Protein AF-A0A4V6Z7P3-F1 (afdb_monomer_lite)

Secondary structure (DSSP, 8-state):
--HHHHIIIIIITTTS-HHHHHHHHHHHHHT-TTB-SS-SEES---GGGTTSBPSEE-HHHHIIIIIS---BHHHHHHHHHHHHHHHHHHHTSTTTTHHHHHHHHHS-HHHHHHHHHHHHHHHHHHHS---PPPPP------------

pLDDT: mean 91.56, std 15.37, range [46.97, 98.81]

Sequence (148 aa):
MESWRLVWREGFAPVISTSGLESLRAALQGDDPRLTQGSTTTPPPLMCVQDWPVEAACALGFCGWQGDDLETVGQVEEFFARACFEADQRLGEPAACRWFLNWFDDTPRAEMRRELLAEVERSLAERFPIERPAAAVVPHEKTETAAA

Foldseek 3Di:
DQLLLCLVPQQQLVLFDLLLLVQLLVCLVVVPPLADADAAFVVGLDPVFQAPFTSHGHSQLSSCVRRVVDGGSNSSVVSVVVSQVRSCVRVVHPRSVVSNNVCLRVPDSNVSSVVVSVSSVVSSCVVVPDPDPDDPPDDDDDDDDDDD

Radius of gyration: 22.0 Å; chains: 1; bounding box: 70×33×74 Å

Structure (mmCIF, N/CA/C/O backbone):
data_AF-A0A4V6Z7P3-F1
#
_entry.id   AF-A0A4V6Z7P3-F1
#
loop_
_atom_site.group_PDB
_atom_site.id
_atom_site.type_symbol
_atom_site.label_atom_id
_atom_site.label_alt_id
_atom_site.label_comp_id
_atom_site.label_asym_id
_atom_site.label_entity_id
_atom_site.label_seq_id
_atom_site.pdbx_PDB_ins_code
_atom_site.Cartn_x
_atom_site.Cartn_y
_atom_site.Cartn_z
_atom_site.occupancy
_atom_site.B_iso_or_equiv
_atom_site.auth_seq_id
_atom_site.auth_comp_id
_atom_site.auth_asym_id
_atom_site.auth_atom_id
_atom_site.pdbx_PDB_model_num
ATOM 1 N N . MET A 1 1 ? 0.253 14.659 16.876 1.00 68.12 1 MET A N 1
ATOM 2 C CA . MET A 1 1 ? 0.073 13.454 16.042 1.00 68.12 1 MET A CA 1
ATOM 3 C C . MET A 1 1 ? 1.284 13.379 15.134 1.00 68.12 1 MET A C 1
ATOM 5 O O . MET A 1 1 ? 1.685 14.428 14.649 1.00 68.12 1 MET A O 1
ATOM 9 N N . GLU A 1 2 ? 1.915 12.216 14.982 1.00 92.25 2 GLU A N 1
ATOM 10 C CA . GLU A 1 2 ? 3.028 12.064 14.034 1.00 92.25 2 GLU A CA 1
ATOM 11 C C . GLU A 1 2 ? 2.527 12.309 12.606 1.00 92.25 2 GLU A C 1
ATOM 13 O O . GLU A 1 2 ? 1.428 11.864 12.265 1.00 92.25 2 GLU A O 1
ATOM 18 N N . SER A 1 3 ? 3.303 13.016 11.779 1.00 96.19 3 SER A N 1
ATOM 19 C CA . SER A 1 3 ? 2.854 13.442 10.444 1.00 96.19 3 SER A CA 1
ATOM 20 C C . SER A 1 3 ? 2.450 12.266 9.554 1.00 96.19 3 SER A C 1
ATOM 22 O O . SER A 1 3 ? 1.477 12.367 8.815 1.00 96.19 3 SER A O 1
ATOM 24 N N . TRP A 1 4 ? 3.126 11.119 9.670 1.00 98.31 4 TRP A N 1
ATOM 25 C CA . TRP A 1 4 ? 2.770 9.915 8.917 1.00 98.31 4 TRP A CA 1
ATOM 26 C C . TRP A 1 4 ? 1.391 9.360 9.316 1.00 98.31 4 TRP A C 1
ATOM 28 O O . TRP A 1 4 ? 0.631 8.943 8.445 1.00 98.31 4 TRP A O 1
ATOM 38 N N . ARG A 1 5 ? 1.020 9.413 10.609 1.00 98.44 5 ARG A N 1
ATOM 39 C CA . ARG A 1 5 ? -0.307 8.979 11.090 1.00 98.44 5 ARG A CA 1
ATOM 40 C C . ARG A 1 5 ? -1.401 9.923 10.629 1.00 98.44 5 ARG A C 1
ATOM 42 O O . ARG A 1 5 ? -2.486 9.459 10.304 1.00 98.44 5 ARG A O 1
ATOM 49 N N . LEU A 1 6 ? -1.125 11.226 10.585 1.00 98.12 6 LEU A N 1
ATOM 50 C CA . LEU A 1 6 ? -2.056 12.203 10.019 1.00 98.12 6 LEU A CA 1
ATOM 51 C C . LEU A 1 6 ? -2.342 11.870 8.549 1.00 98.12 6 LEU A C 1
ATOM 53 O O . LEU A 1 6 ? -3.498 11.709 8.166 1.00 98.12 6 LEU A O 1
ATOM 57 N N . VAL A 1 7 ? -1.286 11.679 7.754 1.00 98.50 7 VAL A N 1
ATOM 58 C CA . VAL A 1 7 ? -1.404 11.338 6.328 1.00 98.50 7 VAL A CA 1
ATOM 59 C C . VAL A 1 7 ? -2.113 10.010 6.123 1.00 98.50 7 VAL A C 1
ATOM 61 O O . VAL A 1 7 ? -2.961 9.904 5.242 1.00 98.50 7 VAL A O 1
ATOM 64 N N . TRP A 1 8 ? -1.824 9.007 6.952 1.00 98.62 8 TRP A N 1
ATOM 65 C CA . TRP A 1 8 ? -2.562 7.754 6.909 1.00 98.62 8 TRP A CA 1
ATOM 66 C C . TRP A 1 8 ? -4.049 7.979 7.190 1.00 98.62 8 TRP A C 1
ATOM 68 O O . TRP A 1 8 ? -4.886 7.623 6.374 1.00 98.62 8 TRP A O 1
ATOM 78 N N . ARG A 1 9 ? -4.394 8.587 8.325 1.00 98.25 9 ARG A N 1
ATOM 79 C CA . ARG A 1 9 ? -5.780 8.665 8.809 1.00 98.25 9 ARG A CA 1
ATOM 80 C C . ARG A 1 9 ? -6.668 9.570 7.966 1.00 98.25 9 ARG A C 1
ATOM 82 O O . ARG A 1 9 ? -7.824 9.230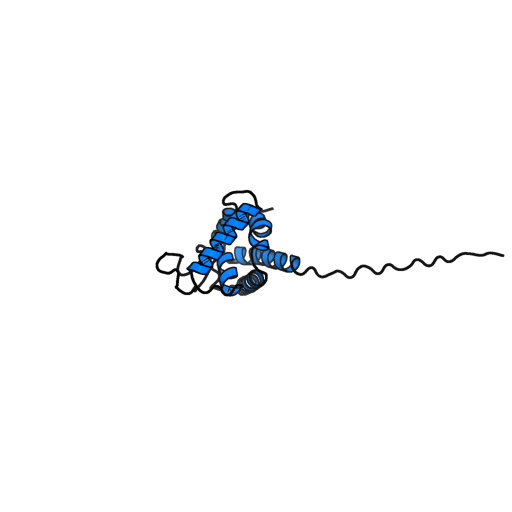 7.738 1.00 98.25 9 ARG A O 1
ATOM 89 N N . GLU A 1 10 ? -6.145 10.712 7.540 1.00 98.12 10 GLU A N 1
ATOM 90 C CA . GLU A 1 10 ? -6.923 11.756 6.865 1.00 98.12 10 GLU A CA 1
ATOM 91 C C . GLU A 1 10 ? -6.673 11.780 5.351 1.00 98.12 10 GLU A C 1
ATOM 93 O O . GLU A 1 10 ? -7.551 12.178 4.587 1.00 98.12 10 GLU A O 1
ATOM 98 N N . GLY A 1 11 ? -5.516 11.287 4.901 1.00 98.19 11 GLY A N 1
ATOM 99 C CA . GLY A 1 11 ? -5.169 11.160 3.487 1.00 98.19 11 GLY A CA 1
ATOM 100 C C . GLY A 1 11 ? -5.540 9.791 2.915 1.00 98.19 11 GLY A C 1
ATOM 101 O O . GLY A 1 11 ? -6.520 9.675 2.177 1.00 98.19 11 GLY A O 1
ATOM 102 N N . PHE A 1 12 ? -4.767 8.755 3.260 1.00 98.56 12 PHE A N 1
ATOM 103 C CA . PHE A 1 12 ? -4.808 7.446 2.593 1.00 98.56 12 PHE A CA 1
ATOM 104 C C . PHE A 1 12 ? -5.960 6.534 3.019 1.00 98.56 12 PHE A C 1
ATOM 106 O O . PHE A 1 12 ? -6.681 5.988 2.185 1.00 98.56 12 PHE A O 1
ATOM 113 N N . ALA A 1 13 ? -6.166 6.355 4.318 1.00 98.19 13 ALA A N 1
ATOM 114 C CA . ALA A 1 13 ? -7.140 5.414 4.846 1.00 98.19 13 ALA A CA 1
ATOM 115 C C . ALA A 1 13 ? -8.557 5.636 4.303 1.00 98.19 13 ALA A C 1
ATOM 117 O O . ALA A 1 13 ? -9.213 4.634 4.041 1.00 98.19 13 ALA A O 1
ATOM 118 N N . PRO A 1 14 ? -9.060 6.866 4.072 1.00 98.06 14 PRO A N 1
ATOM 119 C CA . PRO A 1 14 ? -10.387 7.038 3.496 1.00 98.06 14 PRO A CA 1
ATOM 120 C C . PRO A 1 14 ? -10.423 7.000 1.952 1.00 98.06 14 PRO A C 1
ATOM 122 O O . PRO A 1 14 ? -11.499 7.197 1.397 1.00 98.06 14 PRO A O 1
ATOM 125 N N . VAL A 1 15 ? -9.289 6.864 1.236 1.00 97.06 15 VAL A N 1
ATOM 126 C CA . VAL A 1 15 ? -9.273 6.623 -0.235 1.00 97.06 15 VAL A CA 1
ATOM 127 C C . VAL A 1 15 ? -9.128 5.143 -0.585 1.00 97.06 15 VAL A C 1
ATOM 129 O O . VAL A 1 15 ? -9.580 4.708 -1.637 1.00 97.06 15 VAL A O 1
ATOM 132 N N . ILE A 1 16 ? -8.524 4.353 0.304 1.00 98.19 16 ILE A N 1
ATOM 133 C CA . ILE A 1 16 ? -8.340 2.913 0.106 1.00 98.19 16 ILE A CA 1
ATOM 134 C C . ILE A 1 16 ? -9.684 2.187 0.287 1.00 98.19 16 ILE A C 1
ATOM 136 O O . ILE A 1 16 ? -10.476 2.528 1.168 1.00 98.19 16 ILE A O 1
ATOM 140 N N . SER A 1 17 ? -9.968 1.166 -0.518 1.00 98.06 17 SER A N 1
ATOM 141 C CA . SER A 1 17 ? -11.166 0.331 -0.367 1.00 98.06 17 SER A CA 1
ATOM 142 C C . SER A 1 17 ? -11.144 -0.490 0.933 1.00 98.06 17 SER A C 1
ATOM 144 O O . SER A 1 17 ? -10.129 -0.599 1.624 1.00 98.06 17 SER A O 1
ATOM 146 N N . THR A 1 18 ? -12.288 -1.051 1.337 1.00 98.25 18 THR A N 1
ATOM 147 C CA . THR A 1 18 ? -12.316 -1.899 2.545 1.00 98.25 18 THR A CA 1
ATOM 148 C C . THR A 1 18 ? -11.544 -3.194 2.306 1.00 98.25 18 THR A C 1
ATOM 150 O O . THR A 1 18 ? -10.755 -3.579 3.163 1.00 98.25 18 THR A O 1
ATOM 153 N N . SER A 1 19 ? -11.686 -3.797 1.123 1.00 98.31 19 SER A N 1
ATOM 154 C CA . SER A 1 19 ? -10.921 -4.973 0.694 1.00 98.31 19 SER A CA 1
ATOM 155 C C . SER A 1 19 ? -9.415 -4.699 0.640 1.00 98.31 19 SER A C 1
ATOM 157 O O . SER A 1 19 ? -8.624 -5.534 1.081 1.00 98.31 19 SER A O 1
ATOM 159 N N . GLY A 1 20 ? -9.005 -3.506 0.195 1.00 98.50 20 GLY A N 1
ATOM 160 C CA . GLY A 1 20 ? -7.619 -3.038 0.238 1.00 98.50 20 GLY A CA 1
ATOM 161 C C . GLY A 1 20 ? -7.059 -3.010 1.658 1.00 98.50 20 GLY A C 1
ATOM 162 O O . GLY A 1 20 ? -6.009 -3.597 1.924 1.00 98.50 20 GLY A O 1
ATOM 163 N N . LEU A 1 21 ? -7.791 -2.408 2.602 1.00 98.6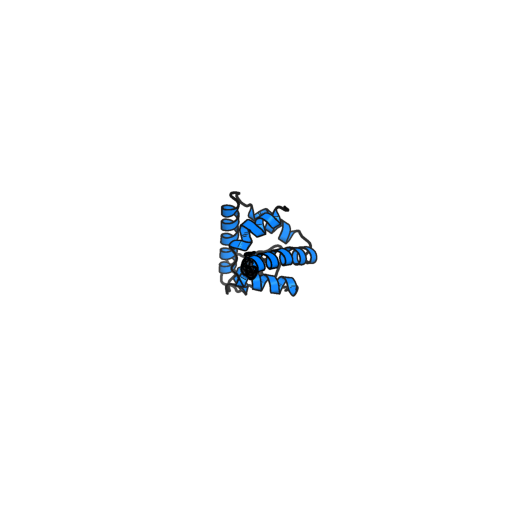9 21 LEU A N 1
ATOM 164 C CA . LEU A 1 21 ? -7.386 -2.383 4.011 1.00 98.69 21 LEU A CA 1
ATOM 165 C C . LEU A 1 21 ? -7.358 -3.781 4.647 1.00 98.69 21 LEU A C 1
ATOM 167 O O . LEU A 1 21 ? -6.461 -4.075 5.434 1.00 98.69 21 LEU A O 1
ATOM 171 N N . GLU A 1 22 ? -8.310 -4.655 4.323 1.00 98.56 22 GLU A N 1
ATOM 172 C CA . GLU A 1 22 ? -8.332 -6.033 4.828 1.00 98.56 22 GLU A CA 1
ATOM 173 C C . GLU A 1 22 ? -7.159 -6.863 4.298 1.00 98.56 22 GLU A C 1
ATOM 175 O O . GLU A 1 22 ? -6.533 -7.599 5.068 1.00 98.56 22 GLU A O 1
ATOM 180 N N . SER A 1 23 ? -6.822 -6.697 3.018 1.00 98.62 23 SER A N 1
ATOM 181 C CA . SER A 1 23 ? -5.677 -7.352 2.380 1.00 98.62 23 SER A CA 1
ATOM 182 C C . SER A 1 23 ? -4.361 -6.873 2.986 1.00 98.62 23 SER A C 1
ATOM 184 O O . SER A 1 23 ? -3.506 -7.684 3.347 1.00 98.62 23 SER A O 1
ATOM 186 N N . LEU A 1 24 ? -4.222 -5.560 3.194 1.00 98.75 24 LEU A N 1
ATOM 187 C CA . LEU A 1 24 ? -3.056 -4.988 3.861 1.00 98.75 24 LEU A CA 1
ATOM 188 C C . LEU A 1 24 ? -2.948 -5.457 5.319 1.00 98.75 24 LEU A C 1
ATOM 190 O O . LEU A 1 24 ? -1.856 -5.812 5.762 1.00 98.75 24 LEU A O 1
ATOM 194 N N . ARG A 1 25 ? -4.063 -5.533 6.062 1.00 98.75 25 ARG A N 1
ATOM 195 C CA . ARG A 1 25 ? -4.087 -6.089 7.427 1.00 98.75 25 ARG A CA 1
ATOM 196 C C . ARG A 1 25 ? -3.519 -7.506 7.448 1.00 98.75 25 ARG A C 1
ATOM 198 O O . ARG A 1 25 ? -2.640 -7.790 8.259 1.00 98.75 25 ARG A O 1
ATOM 205 N N . ALA A 1 26 ? -3.999 -8.376 6.558 1.00 98.62 26 ALA A N 1
ATOM 206 C CA . ALA A 1 26 ? -3.539 -9.760 6.478 1.00 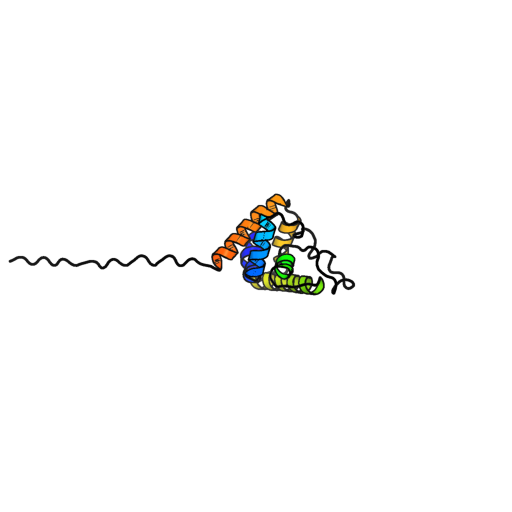98.62 26 ALA A CA 1
ATOM 207 C C . ALA A 1 26 ? -2.035 -9.841 6.159 1.00 98.62 26 ALA A C 1
ATOM 209 O O . ALA A 1 26 ? -1.302 -10.576 6.825 1.00 98.62 26 ALA A O 1
ATOM 210 N N . ALA A 1 27 ? -1.557 -9.031 5.210 1.00 98.62 27 ALA A N 1
ATOM 211 C CA . ALA A 1 27 ? -0.144 -8.974 4.841 1.00 98.62 27 ALA A CA 1
ATOM 212 C C . ALA A 1 27 ? 0.757 -8.508 5.999 1.00 98.62 27 ALA A C 1
ATOM 214 O O . ALA A 1 27 ? 1.792 -9.117 6.278 1.00 98.62 27 ALA A O 1
ATOM 215 N N . LEU A 1 28 ? 0.346 -7.463 6.724 1.00 98.69 28 LEU A N 1
ATOM 216 C CA . LEU A 1 28 ? 1.078 -6.940 7.880 1.00 98.69 28 LEU A CA 1
ATOM 217 C C . LEU A 1 28 ? 1.107 -7.944 9.040 1.00 98.69 28 LEU A C 1
ATOM 219 O O . LEU A 1 28 ? 2.152 -8.131 9.668 1.00 98.69 28 LEU A O 1
ATOM 223 N N . GLN A 1 29 ? -0.008 -8.627 9.314 1.00 98.44 29 GLN A N 1
ATOM 224 C CA . GLN A 1 29 ? -0.074 -9.672 10.340 1.00 98.44 29 GLN A CA 1
ATOM 225 C C . GLN A 1 29 ? 0.853 -10.847 9.999 1.00 98.44 29 GLN A C 1
ATOM 227 O O . GLN A 1 29 ? 1.615 -11.293 10.859 1.00 98.44 29 GLN A O 1
ATOM 232 N N . GLY A 1 30 ? 0.836 -11.297 8.742 1.00 97.94 30 GLY A N 1
ATOM 233 C CA . GLY A 1 30 ? 1.587 -12.459 8.262 1.00 97.94 30 GLY A CA 1
ATOM 234 C C . GLY A 1 30 ? 3.058 -12.220 7.911 1.00 97.94 30 GLY A C 1
ATOM 235 O O . GLY A 1 30 ? 3.742 -13.184 7.588 1.00 97.94 30 GLY A O 1
ATOM 236 N N . ASP A 1 31 ? 3.548 -10.978 7.972 1.00 98.12 31 ASP A N 1
ATOM 237 C CA . ASP A 1 31 ? 4.868 -10.608 7.434 1.00 98.12 31 ASP A CA 1
ATOM 238 C C . ASP A 1 31 ? 5.036 -10.946 5.947 1.00 98.12 31 ASP A C 1
ATOM 240 O O . ASP A 1 31 ? 6.079 -11.452 5.534 1.00 98.12 31 ASP A O 1
ATOM 244 N N . ASP A 1 32 ? 4.004 -10.693 5.138 1.00 98.50 32 ASP A N 1
ATOM 245 C CA . ASP A 1 32 ? 4.000 -11.103 3.734 1.00 98.50 32 ASP A CA 1
ATOM 246 C C . ASP A 1 32 ? 5.217 -10.510 2.990 1.00 98.50 32 ASP A C 1
ATOM 248 O O . ASP A 1 32 ? 5.381 -9.281 2.957 1.00 98.50 32 ASP A O 1
ATOM 252 N N . PRO A 1 33 ? 6.096 -11.344 2.399 1.00 98.00 33 PRO A N 1
ATOM 253 C CA . PRO A 1 33 ? 7.282 -10.859 1.698 1.00 98.00 33 PRO A CA 1
ATOM 254 C C . PRO A 1 33 ? 6.944 -10.058 0.434 1.00 98.00 33 PRO A C 1
ATOM 256 O O . PRO A 1 33 ? 7.795 -9.318 -0.051 1.00 98.00 33 PRO A O 1
ATOM 259 N N . ARG A 1 34 ? 5.714 -10.171 -0.087 1.00 98.38 34 ARG A N 1
ATOM 260 C CA . ARG A 1 34 ? 5.225 -9.399 -1.239 1.00 98.38 34 ARG A CA 1
ATOM 261 C C . ARG A 1 34 ? 4.829 -7.965 -0.868 1.00 98.38 34 ARG A C 1
ATOM 263 O O . ARG A 1 34 ? 4.604 -7.153 -1.760 1.00 98.38 34 ARG A O 1
ATOM 270 N N . LEU A 1 35 ? 4.743 -7.642 0.425 1.00 98.50 35 LEU A N 1
ATOM 271 C CA . LEU A 1 35 ? 4.642 -6.268 0.910 1.00 98.50 35 LEU A CA 1
ATOM 272 C C . LEU A 1 35 ? 6.057 -5.707 1.098 1.00 98.50 35 LEU A C 1
ATOM 274 O O . LEU A 1 35 ? 6.735 -6.050 2.069 1.00 98.50 35 LEU A O 1
ATOM 278 N N . THR A 1 36 ? 6.516 -4.858 0.184 1.00 97.50 36 THR A N 1
ATOM 279 C CA . THR A 1 36 ? 7.905 -4.366 0.120 1.00 97.50 36 THR A CA 1
ATOM 280 C C . THR A 1 36 ? 8.026 -2.883 0.481 1.00 97.50 36 THR A C 1
ATOM 282 O O . THR A 1 36 ? 7.062 -2.135 0.377 1.00 97.50 36 THR A O 1
ATOM 285 N N . GLN A 1 37 ? 9.218 -2.453 0.907 1.00 98.06 37 GLN A N 1
ATOM 286 C CA . GLN A 1 37 ? 9.577 -1.043 1.142 1.00 98.06 37 GLN A CA 1
ATOM 287 C C . GLN A 1 37 ? 10.517 -0.554 0.024 1.00 98.06 37 GLN A C 1
ATOM 289 O O . GLN A 1 37 ? 11.220 -1.362 -0.587 1.00 98.06 37 GLN A O 1
ATOM 294 N N . GLY A 1 38 ? 10.532 0.750 -0.249 1.00 96.12 38 GLY A N 1
ATOM 295 C CA . GLY A 1 38 ? 11.453 1.414 -1.180 1.00 96.12 38 GLY A CA 1
ATOM 296 C C . GLY A 1 38 ? 11.074 1.343 -2.664 1.00 96.12 38 GLY A C 1
ATOM 297 O O . GLY A 1 38 ? 11.852 1.771 -3.515 1.00 96.12 38 GLY A O 1
ATOM 298 N N . SER A 1 39 ? 9.909 0.785 -3.006 1.00 94.94 39 SER A N 1
ATOM 299 C CA . SER A 1 39 ? 9.390 0.739 -4.382 1.00 94.94 39 SER A CA 1
ATOM 300 C C . SER A 1 39 ? 7.868 0.602 -4.402 1.00 94.94 39 SER A C 1
ATOM 302 O O . SER A 1 39 ? 7.306 -0.075 -3.541 1.00 94.94 39 SER A O 1
ATOM 304 N N . THR A 1 40 ? 7.198 1.213 -5.388 1.00 96.62 40 THR A N 1
ATOM 305 C CA . THR A 1 40 ? 5.742 1.067 -5.566 1.00 96.62 40 THR A CA 1
ATOM 306 C C . THR A 1 40 ? 5.364 -0.367 -5.925 1.00 96.62 40 THR A C 1
ATOM 308 O O . THR A 1 40 ? 4.457 -0.932 -5.317 1.00 96.62 40 THR A O 1
ATOM 311 N N . THR A 1 41 ? 6.084 -0.954 -6.882 1.00 98.44 41 THR A N 1
ATOM 312 C CA . THR A 1 41 ? 5.874 -2.298 -7.429 1.00 98.44 41 THR A CA 1
ATOM 313 C C . THR A 1 41 ? 7.209 -2.995 -7.693 1.00 98.44 41 THR A C 1
ATOM 315 O O . THR A 1 41 ? 8.253 -2.358 -7.857 1.00 98.44 41 THR A O 1
ATOM 318 N N . THR A 1 42 ? 7.169 -4.324 -7.749 1.00 97.62 42 THR A N 1
ATOM 319 C CA . THR A 1 42 ? 8.199 -5.181 -8.340 1.00 97.62 42 THR A CA 1
ATOM 320 C C . THR A 1 42 ? 7.572 -5.923 -9.525 1.00 97.62 42 THR A C 1
ATOM 322 O O . THR A 1 42 ? 6.568 -6.606 -9.310 1.00 97.62 42 THR A O 1
ATOM 325 N N . PRO A 1 43 ? 8.125 -5.803 -10.748 1.00 96.94 43 PRO A N 1
ATOM 326 C CA . PRO A 1 43 ? 9.248 -4.932 -11.117 1.00 96.94 43 PRO A CA 1
ATOM 327 C C . PRO A 1 43 ? 8.903 -3.430 -10.979 1.00 96.94 43 PRO A C 1
ATOM 329 O O . PRO A 1 43 ? 7.724 -3.083 -11.020 1.00 96.94 43 PRO A O 1
ATOM 332 N N . PRO A 1 44 ? 9.904 -2.534 -10.827 1.00 93.75 44 PRO A N 1
ATOM 333 C CA . PRO A 1 44 ? 9.664 -1.093 -10.727 1.00 93.75 44 PRO A CA 1
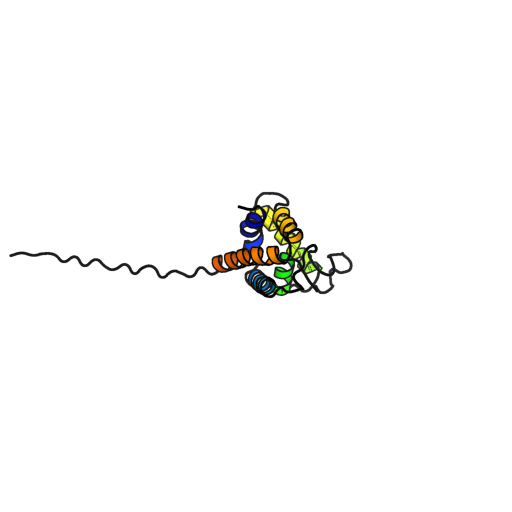ATOM 334 C C . PRO A 1 44 ? 8.893 -0.541 -11.937 1.00 93.75 44 PRO A C 1
ATOM 336 O O . PRO A 1 44 ? 9.075 -1.061 -13.042 1.00 93.75 44 PRO A O 1
ATOM 339 N N . PRO A 1 45 ? 8.105 0.540 -11.773 1.00 91.75 45 PRO A N 1
ATOM 340 C CA . PRO A 1 45 ? 7.160 1.041 -12.774 1.00 91.75 45 PRO A CA 1
ATOM 341 C C . PRO A 1 45 ? 7.840 1.758 -13.953 1.00 91.75 45 PRO A C 1
ATOM 343 O O . PRO A 1 45 ? 7.696 2.959 -14.173 1.00 91.75 45 PRO A O 1
ATOM 346 N N . LEU A 1 46 ? 8.604 1.011 -14.748 1.00 94.50 46 LEU A N 1
ATOM 347 C CA . LEU A 1 46 ? 9.210 1.483 -15.989 1.00 94.50 46 LEU A CA 1
ATOM 348 C C . LEU A 1 46 ? 8.221 1.342 -17.151 1.00 94.50 46 LEU A C 1
ATOM 350 O O . LEU A 1 46 ? 7.421 0.410 -17.201 1.00 94.50 46 LEU A O 1
ATOM 354 N N . MET A 1 47 ? 8.319 2.228 -18.146 1.00 94.06 47 MET A N 1
ATOM 355 C CA . MET A 1 47 ? 7.427 2.220 -19.318 1.00 94.06 47 MET A CA 1
ATOM 356 C C . MET A 1 47 ? 7.402 0.882 -20.075 1.00 94.06 47 MET A C 1
ATOM 358 O O . MET A 1 47 ? 6.380 0.525 -20.645 1.00 94.06 47 MET A O 1
ATOM 362 N N . CYS A 1 48 ? 8.507 0.131 -20.093 1.00 96.00 48 CYS A N 1
ATOM 363 C CA . CYS A 1 48 ? 8.605 -1.142 -20.814 1.00 96.00 48 CYS A CA 1
ATOM 364 C C . CYS A 1 48 ? 7.981 -2.344 -20.085 1.00 96.00 48 CYS A C 1
ATOM 366 O O . CYS A 1 48 ? 7.868 -3.405 -20.696 1.00 96.00 48 CYS A O 1
ATOM 368 N N . VAL A 1 49 ? 7.597 -2.193 -18.812 1.00 96.56 49 VAL A N 1
ATOM 369 C CA . VAL A 1 49 ? 7.030 -3.273 -17.983 1.00 96.56 49 VAL A CA 1
ATOM 370 C C . VAL A 1 49 ? 5.609 -2.967 -17.506 1.00 96.56 49 VAL A C 1
ATOM 372 O O . VAL A 1 49 ? 5.095 -3.666 -16.646 1.00 96.56 49 VAL A O 1
ATOM 375 N N . GLN A 1 50 ? 4.959 -1.936 -18.054 1.00 97.50 50 GLN A N 1
ATOM 376 C CA . GLN A 1 50 ? 3.625 -1.490 -17.626 1.00 97.50 50 GLN A CA 1
ATOM 377 C C . GLN A 1 50 ? 2.581 -2.615 -17.673 1.00 97.50 50 GLN A C 1
ATOM 379 O O . GLN A 1 50 ? 1.808 -2.759 -16.733 1.00 97.50 50 GLN A O 1
ATOM 384 N N . ASP A 1 51 ? 2.616 -3.449 -18.715 1.00 98.12 51 ASP A N 1
ATOM 385 C CA . ASP A 1 51 ? 1.681 -4.568 -18.900 1.00 98.12 51 ASP A CA 1
ATOM 386 C C . ASP A 1 51 ? 2.120 -5.859 -18.181 1.00 98.12 51 ASP A C 1
ATOM 388 O O . ASP A 1 51 ? 1.486 -6.904 -18.329 1.00 98.12 51 ASP A O 1
ATOM 392 N N . TRP A 1 52 ? 3.243 -5.837 -17.456 1.00 98.50 52 TRP A N 1
ATOM 393 C CA . TRP A 1 52 ? 3.747 -7.018 -16.755 1.00 98.50 52 TRP A CA 1
ATOM 394 C C . TRP A 1 52 ? 2.990 -7.217 -15.440 1.00 98.50 52 TRP A C 1
ATOM 396 O O . TRP A 1 52 ? 2.544 -6.235 -14.839 1.00 98.50 52 TRP A O 1
ATOM 406 N N . PRO A 1 53 ? 2.851 -8.469 -14.968 1.00 98.44 53 PRO A N 1
ATOM 407 C CA . PRO A 1 53 ? 2.229 -8.742 -13.681 1.00 98.44 53 PRO A CA 1
ATOM 408 C C . PRO A 1 53 ? 3.047 -8.158 -12.524 1.00 98.44 53 PRO A C 1
ATOM 410 O O . PRO A 1 53 ? 4.278 -8.106 -12.578 1.00 98.44 53 PRO A O 1
ATOM 413 N N . VAL A 1 54 ? 2.354 -7.762 -11.457 1.00 98.31 54 VAL A N 1
ATOM 414 C CA . VAL A 1 54 ? 2.982 -7.363 -10.190 1.00 98.31 54 VAL A CA 1
ATOM 415 C C . VAL A 1 54 ? 3.381 -8.596 -9.376 1.00 98.31 54 VAL A C 1
ATOM 417 O O . VAL A 1 54 ? 2.609 -9.542 -9.230 1.00 98.31 54 VAL A O 1
ATOM 420 N N . GLU A 1 55 ? 4.587 -8.568 -8.812 1.00 98.31 55 GLU A N 1
ATOM 421 C CA . GLU A 1 55 ? 5.143 -9.630 -7.960 1.00 98.31 55 GLU A CA 1
ATOM 422 C C . GLU A 1 55 ? 5.226 -9.218 -6.479 1.00 98.31 55 GLU A C 1
ATOM 424 O O . GLU A 1 55 ? 5.161 -10.065 -5.585 1.00 98.31 55 GLU A O 1
ATOM 429 N N . ALA A 1 56 ? 5.364 -7.916 -6.217 1.00 98.50 56 ALA A N 1
ATOM 430 C CA . ALA A 1 56 ? 5.368 -7.300 -4.891 1.00 98.50 56 ALA A CA 1
ATOM 431 C C . ALA A 1 56 ? 5.008 -5.808 -4.995 1.00 98.50 56 ALA A C 1
ATOM 433 O O . ALA A 1 56 ? 5.150 -5.219 -6.067 1.00 98.50 56 ALA A O 1
ATOM 434 N N . ALA A 1 57 ? 4.565 -5.184 -3.902 1.00 98.62 57 ALA A N 1
ATOM 435 C CA . ALA A 1 57 ? 4.220 -3.762 -3.882 1.00 98.62 57 ALA A CA 1
ATOM 436 C C . ALA A 1 57 ? 4.362 -3.121 -2.491 1.00 98.62 57 ALA A C 1
ATOM 438 O O . ALA A 1 57 ? 4.361 -3.815 -1.471 1.00 98.62 57 ALA A O 1
ATOM 439 N N . CYS A 1 58 ? 4.434 -1.785 -2.441 1.00 98.50 58 CYS A N 1
ATOM 440 C CA . CYS A 1 58 ? 4.325 -1.024 -1.189 1.00 98.50 58 CYS A CA 1
ATOM 441 C C . CYS A 1 58 ? 2.926 -1.139 -0.570 1.00 98.50 58 CYS A C 1
ATOM 443 O O . CYS A 1 58 ? 2.010 -1.665 -1.194 1.00 98.50 58 CYS A O 1
ATOM 445 N N . ALA A 1 59 ? 2.713 -0.595 0.634 1.00 98.31 59 ALA A N 1
ATOM 446 C CA . ALA A 1 59 ? 1.411 -0.676 1.309 1.00 98.31 59 ALA A CA 1
ATOM 447 C C . ALA A 1 59 ? 0.231 -0.208 0.440 1.00 98.31 59 ALA A C 1
ATOM 449 O O . ALA A 1 59 ? -0.811 -0.860 0.424 1.00 98.31 59 ALA A O 1
ATOM 450 N N . LEU A 1 60 ? 0.397 0.887 -0.306 1.00 98.50 60 LEU A N 1
ATOM 451 C CA . LEU A 1 60 ? -0.656 1.417 -1.176 1.00 98.50 60 LEU A CA 1
ATOM 452 C C . LEU A 1 60 ? -0.848 0.547 -2.419 1.00 98.50 60 LEU A C 1
ATOM 454 O O . LEU A 1 60 ? -1.976 0.174 -2.733 1.00 98.50 60 LEU A O 1
ATOM 458 N N . GLY A 1 61 ? 0.244 0.177 -3.093 1.00 98.50 61 GLY A N 1
ATOM 459 C CA . GLY A 1 61 ? 0.172 -0.679 -4.273 1.00 98.50 61 GLY A CA 1
ATOM 460 C C . GLY A 1 61 ? -0.395 -2.065 -3.950 1.00 98.50 61 GLY A C 1
ATOM 461 O O . GLY A 1 61 ? -1.189 -2.600 -4.714 1.00 98.50 61 GLY A O 1
ATOM 462 N N . PHE A 1 62 ? -0.083 -2.604 -2.770 1.00 98.75 62 PHE A N 1
ATOM 463 C CA . PHE A 1 62 ? -0.619 -3.870 -2.274 1.00 98.75 62 PHE A CA 1
ATOM 464 C C . PHE A 1 62 ? -2.134 -3.804 -2.048 1.00 98.75 62 PHE A C 1
ATOM 466 O O . PHE A 1 62 ? -2.827 -4.779 -2.326 1.00 98.75 62 PHE A O 1
ATOM 473 N N . CYS A 1 63 ? -2.660 -2.660 -1.589 1.00 98.75 63 CYS A N 1
ATOM 474 C CA . CYS A 1 63 ? -4.106 -2.462 -1.458 1.00 98.75 63 CYS A CA 1
ATOM 475 C C . CYS A 1 63 ? -4.809 -2.548 -2.817 1.00 98.75 63 CYS A C 1
ATOM 477 O O . CYS A 1 63 ? -5.804 -3.256 -2.927 1.00 98.75 63 CYS A O 1
ATOM 479 N N . GLY A 1 64 ? -4.278 -1.872 -3.841 1.00 98.31 64 GLY A N 1
ATOM 480 C CA . GLY A 1 64 ? -4.830 -1.945 -5.195 1.00 98.31 64 GLY A CA 1
ATOM 481 C C . GLY A 1 64 ? -4.680 -3.342 -5.806 1.00 98.31 64 GLY A C 1
ATOM 482 O O . GLY A 1 64 ? -5.630 -3.897 -6.342 1.00 98.31 64 GLY A O 1
ATOM 483 N N . TRP A 1 65 ? -3.506 -3.955 -5.664 1.00 98.62 65 TRP A N 1
ATOM 484 C CA . TRP A 1 65 ? -3.214 -5.275 -6.224 1.00 98.62 65 TRP A CA 1
ATOM 485 C C . TRP A 1 65 ? -4.037 -6.398 -5.591 1.00 98.62 65 TRP A C 1
ATOM 487 O O . TRP A 1 65 ? -4.744 -7.118 -6.283 1.00 98.62 65 TRP A O 1
ATOM 497 N N . GLN A 1 66 ? -3.916 -6.590 -4.277 1.00 98.44 66 GLN A N 1
ATOM 498 C CA . GLN A 1 66 ? -4.529 -7.733 -3.596 1.00 98.44 66 GLN A CA 1
ATOM 499 C C . GLN A 1 66 ? -5.959 -7.448 -3.127 1.00 98.44 66 GLN A C 1
ATOM 501 O O . GLN A 1 66 ? -6.692 -8.392 -2.852 1.00 98.44 66 GLN A O 1
ATOM 506 N N . GLY A 1 67 ? -6.347 -6.175 -3.001 1.00 96.94 67 GLY A N 1
ATOM 507 C CA . GLY A 1 67 ? -7.675 -5.785 -2.526 1.00 96.94 67 GLY A CA 1
ATOM 508 C C . GLY A 1 67 ? -8.648 -5.328 -3.608 1.00 96.94 67 GLY A C 1
ATO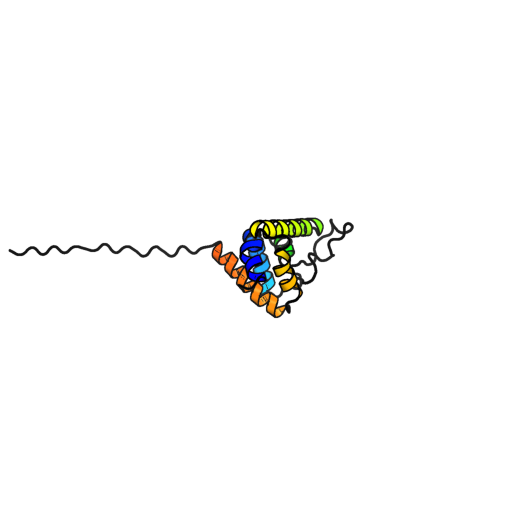M 509 O O . GLY A 1 67 ? -9.850 -5.509 -3.420 1.00 96.94 67 GLY A O 1
ATOM 510 N N . ASP A 1 68 ? -8.159 -4.749 -4.707 1.00 96.88 68 ASP A N 1
ATOM 511 C CA . ASP A 1 68 ? -8.989 -4.220 -5.802 1.00 96.88 68 ASP A CA 1
ATOM 512 C C . ASP A 1 68 ? -8.733 -4.948 -7.137 1.00 96.88 68 ASP A C 1
ATOM 514 O O . ASP A 1 68 ? -9.089 -4.439 -8.200 1.00 96.88 68 ASP A O 1
ATOM 518 N N . ASP A 1 69 ? -8.117 -6.135 -7.078 1.00 96.88 69 ASP A N 1
ATOM 519 C CA . ASP A 1 69 ? -7.864 -7.034 -8.213 1.00 96.88 69 ASP A CA 1
ATOM 520 C C . ASP A 1 69 ? -7.099 -6.383 -9.389 1.00 96.88 69 ASP A C 1
ATOM 522 O O . ASP A 1 69 ? -7.301 -6.727 -10.554 1.00 96.88 69 ASP A O 1
ATOM 526 N N . LEU A 1 70 ? -6.205 -5.426 -9.109 1.00 98.31 70 LEU A N 1
ATOM 527 C CA . LEU A 1 70 ? -5.315 -4.857 -10.129 1.00 98.31 70 LEU A CA 1
ATOM 528 C C . LEU A 1 70 ? -4.177 -5.831 -10.438 1.00 98.31 70 LEU A C 1
ATOM 530 O O . LEU A 1 70 ? -3.512 -6.295 -9.524 1.00 98.31 70 LEU A O 1
ATOM 534 N N . GLU A 1 71 ? -3.884 -6.112 -11.704 1.00 97.56 71 GLU A N 1
ATOM 535 C CA . GLU A 1 71 ? -2.951 -7.195 -12.058 1.00 97.56 71 GLU A CA 1
ATOM 536 C C . GLU A 1 71 ? -1.571 -6.692 -12.493 1.00 97.56 71 GLU A C 1
ATOM 538 O O . GLU A 1 71 ? -0.551 -7.339 -12.237 1.00 97.56 71 GLU A O 1
ATOM 543 N N . THR A 1 72 ? -1.539 -5.544 -13.169 1.00 98.62 72 THR A N 1
ATOM 544 C CA . THR A 1 72 ? -0.356 -5.064 -13.891 1.00 98.62 72 THR A CA 1
ATOM 545 C C . THR A 1 72 ? 0.365 -3.934 -13.171 1.00 98.62 72 THR A C 1
ATOM 547 O O . THR A 1 72 ? -0.230 -3.163 -12.412 1.00 98.62 72 THR A O 1
ATOM 550 N N . VAL A 1 73 ? 1.664 -3.802 -13.451 1.00 98.56 73 VAL A N 1
ATOM 551 C CA . VAL A 1 73 ? 2.508 -2.721 -12.924 1.00 98.56 73 VAL A CA 1
ATOM 552 C C . VAL A 1 73 ? 1.892 -1.351 -13.200 1.00 98.56 73 VAL A C 1
ATOM 554 O O . VAL A 1 73 ? 1.865 -0.511 -12.303 1.00 98.56 73 VAL A O 1
ATOM 557 N N . GLY A 1 74 ? 1.359 -1.132 -14.404 1.00 98.44 74 GLY A N 1
ATOM 558 C CA . GLY A 1 74 ? 0.751 0.142 -14.779 1.00 98.44 74 GLY A CA 1
ATOM 559 C C . GLY A 1 74 ? -0.539 0.455 -14.033 1.00 98.44 74 GLY A C 1
ATOM 560 O O . GLY A 1 74 ? -0.709 1.576 -13.561 1.00 98.44 74 GLY A O 1
ATOM 561 N N . GLN A 1 75 ? -1.412 -0.537 -13.843 1.00 98.69 75 GLN A N 1
ATOM 562 C CA . GLN A 1 75 ? -2.639 -0.357 -13.058 1.00 98.69 75 GLN A CA 1
ATOM 563 C C . GLN A 1 75 ? -2.331 0.005 -11.601 1.00 98.69 75 GLN A C 1
ATOM 565 O O . GLN A 1 75 ? -2.954 0.903 -11.034 1.00 98.69 75 GLN A O 1
ATOM 570 N N . VAL A 1 76 ? -1.362 -0.683 -10.992 1.00 98.62 76 VAL A N 1
ATOM 571 C CA . VAL A 1 76 ? -0.981 -0.434 -9.597 1.00 98.62 76 VAL A CA 1
ATOM 572 C C . VAL A 1 76 ? -0.268 0.912 -9.442 1.00 98.62 76 VAL A C 1
ATOM 574 O O . VAL A 1 76 ? -0.526 1.621 -8.470 1.00 98.62 76 VAL A O 1
ATOM 577 N N . GLU A 1 77 ? 0.568 1.308 -10.403 1.00 98.25 77 GLU A N 1
ATOM 578 C CA . GLU A 1 77 ? 1.199 2.633 -10.414 1.00 98.25 77 GLU A CA 1
ATOM 579 C C . GLU A 1 77 ? 0.165 3.758 -10.582 1.00 98.25 77 GLU A C 1
ATOM 581 O O . GLU A 1 77 ? 0.218 4.758 -9.866 1.00 98.25 77 GLU A O 1
ATOM 586 N N . GLU A 1 78 ? -0.826 3.591 -11.464 1.00 98.44 78 GLU A N 1
ATOM 587 C CA . GLU A 1 78 ? -1.922 4.556 -11.619 1.00 98.44 78 GLU A CA 1
ATOM 588 C C . GLU A 1 78 ? -2.741 4.679 -10.328 1.00 98.44 78 GLU A C 1
ATOM 590 O O . GLU A 1 78 ? -3.039 5.789 -9.872 1.00 98.44 78 GLU A O 1
ATOM 595 N N . PHE A 1 79 ? -3.057 3.546 -9.692 1.00 98.62 79 PHE A N 1
ATOM 596 C CA . PHE A 1 79 ? -3.723 3.529 -8.394 1.00 98.62 79 PHE A CA 1
ATOM 597 C C . PHE A 1 79 ? -2.911 4.281 -7.336 1.00 98.62 79 PHE A C 1
ATOM 599 O O . PHE A 1 79 ? -3.463 5.121 -6.621 1.00 98.62 79 PHE A O 1
ATOM 606 N N . PHE A 1 80 ? -1.607 4.011 -7.253 1.00 98.56 80 PHE A N 1
ATOM 607 C CA . PHE A 1 80 ? -0.694 4.675 -6.328 1.00 98.56 80 PHE A CA 1
ATOM 608 C C . PHE A 1 80 ? -0.669 6.191 -6.554 1.00 98.56 80 PHE A C 1
ATOM 610 O O . PHE A 1 80 ? -0.870 6.960 -5.610 1.00 98.56 80 PHE A O 1
ATOM 617 N N . ALA A 1 81 ? -0.485 6.629 -7.801 1.00 98.31 81 ALA A N 1
ATOM 618 C CA . ALA A 1 81 ? -0.439 8.042 -8.158 1.00 98.31 81 ALA A CA 1
ATOM 619 C C . ALA A 1 81 ? -1.750 8.760 -7.804 1.00 98.31 81 ALA A C 1
ATOM 621 O O . ALA A 1 81 ? -1.725 9.847 -7.218 1.00 98.31 81 ALA A O 1
ATOM 622 N N . ARG A 1 82 ? -2.898 8.129 -8.087 1.00 98.50 82 ARG A N 1
ATOM 623 C CA . ARG A 1 82 ? -4.218 8.655 -7.719 1.00 98.50 82 ARG A CA 1
ATOM 624 C C . ARG A 1 82 ? -4.389 8.751 -6.204 1.00 98.50 82 ARG A C 1
ATOM 626 O O . ARG A 1 82 ? -4.819 9.793 -5.718 1.00 98.50 82 ARG A O 1
ATOM 633 N N . ALA A 1 83 ? -4.026 7.710 -5.456 1.00 98.44 83 ALA A N 1
ATOM 634 C CA . ALA A 1 83 ? -4.135 7.709 -3.999 1.00 98.44 83 ALA A CA 1
ATOM 635 C C . ALA A 1 83 ? -3.282 8.819 -3.361 1.00 98.44 83 ALA A C 1
ATOM 637 O O . ALA A 1 83 ? -3.753 9.512 -2.460 1.00 98.44 83 ALA A O 1
ATOM 638 N N . CYS A 1 84 ? -2.054 9.027 -3.850 1.00 98.50 84 CYS A N 1
ATOM 639 C CA . CYS A 1 84 ? -1.188 10.124 -3.412 1.00 98.50 84 CYS A CA 1
ATOM 640 C C . CYS A 1 84 ? -1.802 11.495 -3.724 1.00 98.50 84 CYS A C 1
ATOM 642 O O . CYS A 1 84 ? -1.875 12.345 -2.838 1.00 98.50 84 CYS A O 1
ATOM 644 N N . PHE A 1 85 ? -2.301 11.690 -4.948 1.00 98.25 85 PHE A N 1
ATOM 645 C CA . PHE A 1 85 ? -2.964 12.933 -5.338 1.00 98.25 85 PHE A CA 1
ATOM 646 C C . PHE A 1 85 ? -4.186 13.237 -4.460 1.00 98.25 85 PHE A C 1
ATOM 648 O O . PHE A 1 85 ? -4.331 14.352 -3.962 1.00 98.25 85 PHE A O 1
ATOM 655 N N . GLU A 1 86 ? -5.058 12.255 -4.228 1.00 98.44 86 GLU A N 1
ATOM 656 C CA . GLU A 1 86 ? -6.249 12.437 -3.395 1.00 98.44 86 GLU A CA 1
ATOM 657 C C . GLU A 1 86 ? -5.902 12.697 -1.922 1.00 98.44 86 GLU A C 1
ATOM 659 O O . GLU A 1 86 ? -6.549 13.529 -1.280 1.00 98.44 86 GLU A O 1
ATOM 664 N N . ALA A 1 87 ? -4.867 12.038 -1.388 1.00 98.19 87 ALA A N 1
ATOM 665 C CA . ALA A 1 87 ? -4.373 12.300 -0.039 1.00 98.19 87 ALA A CA 1
ATOM 666 C C . ALA A 1 87 ? -3.876 13.748 0.106 1.00 98.19 87 ALA A C 1
ATOM 668 O O . ALA A 1 87 ? -4.258 14.434 1.056 1.00 98.19 87 ALA A O 1
ATOM 669 N N . ASP A 1 88 ? -3.097 14.239 -0.860 1.00 98.19 88 ASP A N 1
ATOM 670 C CA . ASP A 1 88 ? -2.627 15.627 -0.889 1.00 98.19 88 ASP A CA 1
ATOM 671 C C . ASP A 1 88 ? -3.792 16.625 -0.965 1.00 98.19 88 ASP A C 1
ATOM 673 O O . ASP A 1 88 ? -3.814 17.617 -0.232 1.00 98.19 88 ASP A O 1
ATOM 677 N N . GLN A 1 89 ? -4.798 16.355 -1.809 1.00 98.50 89 GLN A N 1
ATOM 678 C CA . GLN A 1 89 ? -5.989 17.207 -1.919 1.00 98.50 89 GLN A CA 1
ATOM 679 C C . GLN A 1 89 ? -6.779 17.267 -0.610 1.00 98.50 89 GLN A C 1
ATOM 681 O O . GLN A 1 89 ? -7.224 18.341 -0.209 1.00 98.50 89 GLN A O 1
ATOM 686 N N . ARG A 1 90 ? -6.937 16.132 0.077 1.00 97.69 90 ARG A N 1
ATOM 687 C CA . ARG A 1 90 ? -7.644 16.071 1.365 1.00 97.69 90 ARG A CA 1
ATOM 688 C C . ARG A 1 90 ? -6.935 16.836 2.468 1.00 97.69 90 ARG A C 1
ATOM 690 O O . ARG A 1 90 ? -7.596 17.472 3.282 1.00 97.69 90 ARG A O 1
ATOM 697 N N . LEU A 1 91 ? -5.608 16.783 2.480 1.00 97.62 91 LEU A N 1
ATOM 698 C CA . LEU A 1 91 ? -4.788 17.477 3.469 1.00 97.62 91 LEU A CA 1
ATOM 699 C C . LEU A 1 91 ? -4.576 18.958 3.123 1.00 97.62 91 LEU A C 1
ATOM 701 O O . LEU A 1 91 ? -4.128 19.723 3.973 1.00 97.62 91 LEU A O 1
ATOM 705 N N . GLY A 1 92 ? -4.900 19.376 1.895 1.00 97.50 92 GLY A N 1
ATOM 706 C CA . GLY A 1 92 ? -4.707 20.748 1.428 1.00 97.50 92 GLY A CA 1
ATOM 707 C C . GLY A 1 92 ? -3.234 21.144 1.285 1.00 97.50 92 GLY A C 1
ATOM 708 O O . GLY A 1 92 ? -2.929 22.335 1.215 1.00 97.50 92 GLY A O 1
ATOM 709 N N . GLU A 1 93 ? -2.322 20.169 1.239 1.00 95.62 93 GLU A N 1
ATOM 710 C CA . GLU A 1 93 ? -0.881 20.389 1.144 1.00 95.62 93 GLU A CA 1
ATOM 711 C C . GLU A 1 93 ? -0.276 19.557 -0.001 1.00 95.62 93 GLU A C 1
ATOM 713 O O . GLU A 1 93 ? -0.412 18.332 -0.017 1.00 95.62 93 GLU A O 1
ATOM 718 N N . PRO A 1 94 ? 0.440 20.195 -0.948 1.00 96.00 94 PRO A N 1
ATOM 719 C CA . PRO A 1 94 ? 1.153 19.480 -1.998 1.00 96.00 94 PRO A CA 1
ATOM 720 C C . PRO A 1 94 ? 2.203 18.511 -1.443 1.00 96.00 94 PRO A C 1
ATOM 722 O O . PRO A 1 94 ? 3.044 18.886 -0.616 1.00 96.00 94 PRO A O 1
ATOM 725 N N . ALA A 1 95 ? 2.204 17.285 -1.968 1.00 96.06 95 ALA A N 1
ATOM 726 C CA . ALA A 1 95 ? 3.107 16.206 -1.594 1.00 96.06 95 ALA A CA 1
ATOM 727 C C . ALA A 1 95 ? 3.100 15.885 -0.091 1.00 96.06 95 ALA A C 1
ATOM 729 O O . ALA A 1 95 ? 4.127 15.451 0.432 1.00 96.06 95 ALA A O 1
ATOM 730 N N . ALA A 1 96 ? 1.993 16.109 0.621 1.00 97.88 96 ALA A N 1
ATOM 731 C CA . ALA A 1 96 ? 1.819 15.677 2.008 1.00 97.88 96 ALA A CA 1
ATOM 732 C C . ALA A 1 96 ? 1.980 14.153 2.147 1.00 97.88 96 ALA A C 1
ATOM 734 O O . ALA A 1 96 ? 2.534 13.671 3.139 1.00 97.88 96 ALA A O 1
ATOM 735 N N . CYS A 1 97 ? 1.603 13.401 1.106 1.00 97.88 97 CYS A N 1
ATOM 736 C CA . CYS A 1 97 ? 1.801 11.959 0.980 1.00 97.88 97 CYS A CA 1
ATOM 737 C C . CYS A 1 97 ? 3.240 11.511 1.315 1.00 97.88 97 CYS A C 1
ATOM 739 O O . CYS A 1 97 ? 3.433 10.444 1.905 1.00 97.88 97 CYS A O 1
ATOM 741 N N . ARG A 1 98 ? 4.250 12.356 1.040 1.00 98.06 98 ARG A N 1
ATOM 742 C CA . ARG A 1 98 ? 5.674 12.083 1.305 1.00 98.06 98 ARG A CA 1
ATOM 743 C C . ARG A 1 98 ? 5.962 11.747 2.764 1.00 98.06 98 ARG A C 1
ATOM 745 O O . ARG A 1 98 ? 6.881 10.987 3.034 1.00 98.06 98 ARG A O 1
ATOM 752 N N . TRP A 1 99 ? 5.214 12.304 3.720 1.00 98.25 99 TRP A N 1
ATOM 753 C CA . TRP A 1 99 ? 5.490 12.053 5.137 1.00 98.25 99 TRP A CA 1
ATOM 754 C C . TRP A 1 99 ? 5.177 10.614 5.532 1.00 98.25 99 TRP A C 1
ATOM 756 O O . TRP A 1 99 ? 5.889 10.049 6.355 1.00 98.25 99 TRP A O 1
ATOM 766 N N . PHE A 1 100 ? 4.140 10.021 4.938 1.00 98.62 100 PHE A N 1
ATOM 767 C CA . PHE A 1 100 ? 3.862 8.601 5.110 1.00 98.62 100 PHE A CA 1
ATOM 768 C C . PHE A 1 100 ? 4.842 7.746 4.314 1.00 98.62 100 PHE A C 1
ATOM 770 O O . PHE A 1 100 ? 5.370 6.796 4.871 1.00 98.62 100 PHE A O 1
ATOM 777 N N . LEU A 1 101 ? 5.111 8.090 3.050 1.00 98.38 101 LEU A N 1
ATOM 778 C CA . LEU A 1 101 ? 5.990 7.291 2.189 1.00 98.38 101 LEU A CA 1
ATOM 779 C C . LEU A 1 101 ? 7.418 7.214 2.745 1.00 98.38 101 LEU A C 1
ATOM 781 O O . LEU A 1 101 ? 7.944 6.121 2.910 1.00 98.38 101 LEU A O 1
ATOM 785 N N . ASN A 1 102 ? 7.997 8.349 3.145 1.00 98.38 102 ASN A N 1
ATOM 786 C CA . ASN A 1 102 ? 9.331 8.379 3.745 1.00 98.38 102 ASN A CA 1
ATOM 787 C C . ASN A 1 102 ? 9.366 7.598 5.062 1.00 98.38 102 ASN A C 1
ATOM 789 O O . ASN A 1 102 ? 10.275 6.811 5.286 1.00 98.38 102 ASN A O 1
ATOM 793 N N . TRP A 1 103 ? 8.360 7.774 5.928 1.00 98.62 103 TRP A N 1
ATOM 794 C CA . TRP A 1 103 ? 8.274 6.985 7.156 1.00 98.62 103 TRP A CA 1
ATOM 795 C C . TRP A 1 103 ? 8.168 5.487 6.852 1.00 98.62 103 TRP A C 1
ATOM 797 O O . TRP A 1 103 ? 8.875 4.693 7.466 1.00 98.62 103 TRP A O 1
ATOM 807 N N . PHE A 1 104 ? 7.315 5.100 5.905 1.00 98.56 104 PHE A N 1
ATOM 808 C CA . PHE A 1 104 ? 7.119 3.710 5.520 1.00 98.56 104 PHE A CA 1
ATOM 809 C C . PHE A 1 104 ? 8.410 3.103 4.983 1.00 98.56 104 PHE A C 1
ATOM 811 O O . PHE A 1 104 ? 8.708 1.977 5.347 1.00 98.56 104 PHE A O 1
ATOM 818 N N . ASP A 1 105 ? 9.186 3.826 4.177 1.00 98.25 105 ASP A N 1
ATOM 819 C CA . ASP A 1 105 ? 10.417 3.310 3.575 1.00 98.25 105 ASP A CA 1
ATOM 820 C C . ASP A 1 105 ? 11.614 3.311 4.542 1.00 98.25 105 ASP A C 1
ATOM 822 O O . ASP A 1 105 ? 12.391 2.356 4.544 1.00 98.25 105 ASP A O 1
ATOM 826 N N . ASP A 1 106 ? 11.737 4.326 5.403 1.00 98.31 106 ASP A N 1
ATOM 827 C CA . ASP A 1 106 ? 12.889 4.497 6.301 1.00 98.31 106 ASP A CA 1
ATOM 828 C C . ASP A 1 106 ? 12.746 3.732 7.631 1.00 98.31 106 ASP A C 1
ATOM 830 O O . ASP A 1 106 ? 13.736 3.468 8.321 1.00 98.31 106 ASP A O 1
ATOM 834 N N . THR A 1 107 ? 11.521 3.369 8.025 1.00 98.50 107 THR A N 1
ATOM 835 C CA . THR A 1 107 ? 11.266 2.679 9.299 1.00 98.50 107 THR A CA 1
ATOM 836 C C . THR A 1 107 ? 11.645 1.195 9.207 1.00 98.50 107 THR A C 1
ATOM 838 O O . THR A 1 107 ? 11.240 0.513 8.261 1.00 98.50 107 THR A O 1
ATOM 841 N N . PRO A 1 108 ? 12.353 0.619 10.202 1.00 98.50 108 PRO A N 1
ATOM 842 C CA . PRO A 1 108 ? 12.652 -0.811 10.219 1.00 98.50 108 PRO A CA 1
ATOM 843 C C . PRO A 1 108 ? 11.391 -1.668 10.045 1.00 98.50 108 PRO A C 1
ATOM 845 O O . PRO A 1 108 ? 10.405 -1.477 10.755 1.00 98.50 108 PRO A O 1
ATOM 848 N N . ARG A 1 109 ? 11.431 -2.659 9.144 1.00 98.19 109 ARG A N 1
ATOM 849 C CA . ARG A 1 109 ? 10.262 -3.462 8.727 1.00 98.19 109 ARG A CA 1
ATOM 850 C C . ARG A 1 109 ? 9.368 -3.941 9.876 1.00 98.19 109 ARG A C 1
ATOM 852 O O . ARG A 1 109 ? 8.146 -3.878 9.773 1.00 98.19 109 ARG A O 1
ATOM 859 N N . ALA A 1 110 ? 9.962 -4.438 10.961 1.00 98.38 110 ALA A N 1
ATOM 860 C CA . ALA A 1 110 ? 9.217 -4.947 12.114 1.00 98.38 110 ALA A CA 1
ATOM 861 C C . ALA A 1 110 ? 8.438 -3.843 12.854 1.00 98.38 110 ALA A C 1
ATOM 863 O O . ALA A 1 110 ? 7.321 -4.075 13.316 1.00 98.38 110 ALA A O 1
ATOM 864 N N . GLU A 1 111 ? 9.017 -2.646 12.951 1.00 98.69 111 GLU A N 1
ATOM 865 C CA . GLU A 1 111 ? 8.380 -1.469 13.541 1.00 98.69 111 GLU A CA 1
ATOM 866 C C . GLU A 1 111 ? 7.299 -0.920 12.612 1.00 98.69 111 GLU A C 1
ATOM 868 O O . GLU A 1 111 ? 6.152 -0.796 13.042 1.00 98.69 111 GLU A O 1
ATOM 873 N N . MET A 1 112 ? 7.626 -0.729 11.328 1.00 98.50 112 MET A N 1
ATOM 874 C CA . MET A 1 112 ? 6.674 -0.307 10.297 1.00 98.50 112 MET A CA 1
ATOM 875 C C . MET A 1 112 ? 5.436 -1.208 10.307 1.00 98.50 112 MET A C 1
ATOM 877 O O . MET A 1 112 ? 4.314 -0.713 10.406 1.00 98.50 112 MET A 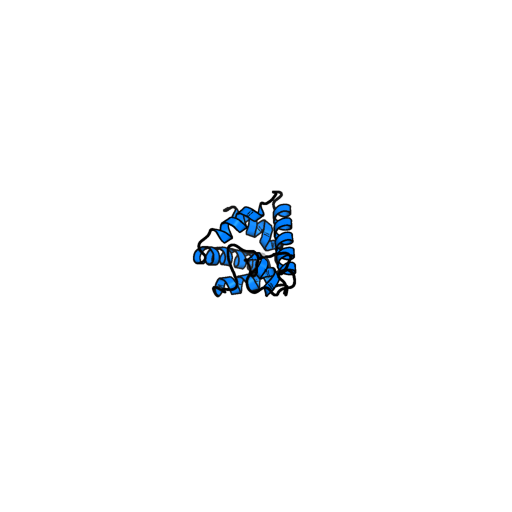O 1
ATOM 881 N N . ARG A 1 113 ? 5.629 -2.537 10.297 1.00 98.62 113 ARG A N 1
ATOM 882 C CA . ARG A 1 113 ? 4.524 -3.504 10.308 1.00 98.62 113 ARG A CA 1
ATOM 883 C C . ARG A 1 113 ? 3.623 -3.340 11.518 1.00 98.62 113 ARG A C 1
ATOM 885 O O . ARG A 1 113 ? 2.407 -3.276 11.371 1.00 98.62 113 ARG A O 1
ATOM 892 N N . ARG A 1 114 ? 4.218 -3.305 12.713 1.00 98.62 114 ARG A N 1
ATOM 893 C CA . ARG A 1 114 ? 3.482 -3.207 13.977 1.00 98.62 114 ARG A CA 1
ATOM 894 C C . ARG A 1 114 ? 2.654 -1.926 14.031 1.00 98.62 114 ARG A C 1
ATOM 896 O O . ARG A 1 114 ? 1.502 -1.963 14.454 1.00 98.62 114 ARG A O 1
ATOM 903 N N . GLU A 1 115 ? 3.241 -0.803 13.636 1.00 98.69 115 GLU A N 1
ATOM 904 C CA . GLU A 1 115 ? 2.593 0.502 13.752 1.00 98.69 115 GLU A CA 1
ATOM 905 C C . GLU A 1 115 ? 1.558 0.742 12.662 1.00 98.69 115 GLU A C 1
ATOM 907 O O . GLU A 1 115 ? 0.456 1.200 12.965 1.00 98.69 115 GLU A O 1
ATOM 912 N N . LEU A 1 116 ? 1.857 0.360 11.418 1.00 98.75 116 LEU A N 1
ATOM 913 C CA . LEU A 1 116 ? 0.887 0.451 10.335 1.00 98.75 116 LEU A CA 1
ATOM 914 C C . LEU A 1 116 ? -0.301 -0.484 10.573 1.00 98.75 116 LEU A C 1
ATOM 916 O O . LEU A 1 116 ? -1.436 -0.088 10.329 1.00 98.75 116 LEU A O 1
ATOM 920 N N . LEU A 1 117 ? -0.072 -1.691 11.107 1.00 98.81 117 LEU A N 1
ATOM 921 C CA . LEU A 1 117 ? -1.153 -2.627 11.426 1.00 98.81 117 LEU A CA 1
ATOM 922 C C . LEU A 1 117 ? -2.159 -2.015 12.405 1.00 98.81 117 LEU A C 1
ATOM 924 O O . LEU A 1 117 ? -3.362 -2.105 12.170 1.00 98.81 117 LEU A O 1
ATOM 928 N N . ALA A 1 118 ? -1.679 -1.341 13.454 1.00 98.62 118 ALA A N 1
ATOM 929 C CA . ALA A 1 118 ? -2.552 -0.677 14.419 1.00 98.62 118 ALA A CA 1
ATOM 930 C C . ALA A 1 118 ? -3.426 0.408 13.761 1.00 98.62 118 ALA A C 1
ATOM 932 O O . ALA A 1 118 ? -4.601 0.561 14.099 1.00 98.62 118 ALA A O 1
ATOM 933 N N . GLU A 1 119 ? -2.874 1.147 12.797 1.00 98.69 119 GLU A N 1
ATOM 934 C CA . GLU A 1 119 ? -3.615 2.173 12.064 1.00 98.69 119 GLU A CA 1
ATOM 935 C C . GLU A 1 119 ? -4.595 1.582 11.037 1.00 98.69 119 GLU A C 1
ATOM 937 O O . GLU A 1 119 ? -5.707 2.091 10.895 1.00 98.69 119 GLU A O 1
ATOM 942 N N . VAL A 1 120 ? -4.242 0.477 10.374 1.00 98.56 120 VAL A N 1
ATOM 943 C CA . VAL A 1 120 ? -5.147 -0.268 9.481 1.00 98.56 120 VAL A CA 1
ATOM 944 C C . VAL A 1 120 ? -6.331 -0.842 10.263 1.00 98.56 120 VAL A C 1
ATOM 946 O O . VAL A 1 120 ? -7.481 -0.681 9.854 1.00 98.56 120 VAL A O 1
ATOM 949 N N . GLU A 1 121 ? -6.078 -1.482 11.407 1.00 98.44 121 GLU A N 1
ATOM 950 C CA . GLU A 1 121 ? -7.127 -2.046 12.264 1.00 98.44 121 GLU A CA 1
ATOM 951 C C . GLU A 1 121 ? -8.060 -0.960 12.805 1.00 98.44 121 GLU A C 1
ATOM 953 O O . GLU A 1 121 ? -9.281 -1.139 12.802 1.00 98.44 121 GLU A O 1
ATOM 958 N N . ARG A 1 122 ? -7.507 0.197 13.189 1.00 97.56 122 ARG A N 1
ATOM 959 C CA . ARG A 1 122 ? -8.299 1.374 13.560 1.00 97.56 122 ARG A CA 1
ATOM 960 C C . ARG A 1 122 ? -9.205 1.820 12.412 1.00 97.56 122 ARG A C 1
ATOM 962 O O . ARG A 1 122 ? -10.403 1.988 12.626 1.00 97.56 122 ARG A O 1
ATOM 969 N N . SER A 1 123 ? -8.660 1.986 11.207 1.00 97.38 123 SER A N 1
ATOM 970 C CA . SER A 1 123 ? -9.435 2.414 10.036 1.00 97.38 123 SER A CA 1
ATOM 971 C C . SER A 1 123 ? -10.538 1.421 9.663 1.00 97.38 123 SER A C 1
ATOM 973 O O . SER A 1 123 ? -11.626 1.836 9.273 1.00 97.38 123 SER A O 1
ATOM 975 N N . LEU A 1 124 ? -10.298 0.115 9.812 1.00 97.44 124 LEU A N 1
ATOM 976 C CA . LEU A 1 124 ? -11.322 -0.912 9.605 1.00 97.44 124 LEU A CA 1
ATOM 977 C C . LEU A 1 124 ? -12.419 -0.853 10.677 1.00 97.44 124 LEU A C 1
ATOM 979 O O . LEU A 1 124 ? -13.599 -0.921 10.342 1.00 97.44 124 LEU A O 1
ATOM 983 N N . ALA A 1 125 ? -12.058 -0.674 11.950 1.00 96.50 125 ALA A N 1
ATOM 984 C CA . ALA A 1 125 ? -13.031 -0.543 13.035 1.00 96.50 125 ALA A CA 1
ATOM 985 C C . ALA A 1 125 ? -13.944 0.686 12.862 1.00 96.50 125 ALA A C 1
ATOM 987 O O . ALA A 1 125 ? -15.130 0.624 13.175 1.00 96.50 125 ALA A O 1
ATOM 988 N N . GLU A 1 126 ? -13.417 1.786 12.315 1.00 94.50 126 GLU A N 1
ATOM 989 C CA . GLU A 1 126 ? -14.193 2.997 12.008 1.00 94.50 126 GLU A CA 1
ATOM 990 C C . GLU A 1 126 ? -15.213 2.790 10.875 1.00 94.50 126 GLU A C 1
ATOM 992 O O . GLU A 1 126 ? -16.238 3.470 10.849 1.00 94.50 126 GLU A O 1
ATOM 997 N N . ARG A 1 127 ? -14.976 1.836 9.963 1.00 92.69 127 ARG A N 1
ATOM 998 C CA . ARG A 1 127 ? -15.907 1.497 8.867 1.00 92.69 127 ARG A CA 1
ATOM 999 C C . ARG A 1 127 ? -17.048 0.585 9.294 1.00 92.69 127 ARG A C 1
ATOM 1001 O O . ARG A 1 127 ? -18.102 0.602 8.665 1.00 92.69 127 ARG A O 1
ATOM 1008 N N . PHE A 1 128 ? -16.845 -0.186 10.355 1.00 81.44 128 PHE A N 1
ATOM 1009 C CA . PHE A 1 128 ? -17.847 -1.080 10.926 1.00 81.44 128 PHE A CA 1
ATOM 1010 C C . PHE A 1 128 ? -18.145 -0.679 12.372 1.00 81.44 128 PHE A C 1
ATOM 1012 O O . PHE A 1 128 ? -17.823 -1.433 13.297 1.00 81.44 128 PHE A O 1
ATOM 1019 N N . PRO A 1 129 ? -18.737 0.508 12.607 1.00 68.88 129 PRO A N 1
ATOM 1020 C CA . PRO A 1 129 ? -19.116 0.894 13.951 1.00 68.88 129 PRO A CA 1
ATOM 1021 C C . PRO A 1 129 ? -20.119 -0.130 14.484 1.00 68.88 129 PRO A C 1
ATOM 1023 O O . PRO A 1 129 ? -21.225 -0.277 13.967 1.00 68.88 129 PRO A O 1
ATOM 1026 N N . ILE A 1 130 ? -19.718 -0.854 15.529 1.00 62.91 130 ILE A N 1
ATOM 1027 C CA . ILE A 1 130 ? -20.641 -1.677 16.301 1.00 62.91 130 ILE A CA 1
ATOM 1028 C C . ILE A 1 130 ? -21.638 -0.702 16.927 1.00 62.91 130 ILE A C 1
ATOM 1030 O O . ILE A 1 130 ? -21.264 0.082 17.806 1.00 62.91 130 ILE A O 1
ATOM 1034 N N . GLU A 1 131 ? -22.894 -0.730 16.480 1.00 56.12 131 GLU A N 1
ATOM 1035 C CA . GLU A 1 131 ? -23.979 -0.057 17.188 1.00 56.12 131 GLU A CA 1
ATOM 1036 C C . GLU A 1 131 ? -23.976 -0.561 18.635 1.00 56.12 131 GLU A C 1
ATOM 1038 O O . GLU A 1 131 ? -24.304 -1.715 18.921 1.00 56.12 131 GLU A O 1
ATOM 1043 N N . ARG A 1 132 ? -23.573 0.298 19.580 1.00 52.91 132 ARG A N 1
ATOM 1044 C CA . ARG A 1 132 ? -23.846 0.034 20.994 1.00 52.91 132 ARG A CA 1
ATOM 1045 C C . ARG A 1 132 ? -25.367 0.051 21.134 1.00 52.91 132 ARG A C 1
ATOM 1047 O O . ARG A 1 132 ? -25.961 1.071 20.779 1.00 52.91 132 ARG A O 1
ATOM 1054 N N . PRO A 1 133 ? -26.000 -1.017 21.656 1.00 51.31 133 PRO A N 1
ATOM 1055 C CA . PRO A 1 133 ? -27.431 -0.987 21.891 1.00 51.31 133 PRO A CA 1
ATOM 1056 C C . PRO A 1 133 ? -27.744 0.223 22.768 1.00 51.31 133 PRO A C 1
ATOM 1058 O O . PRO A 1 133 ? -27.121 0.408 23.820 1.00 51.31 133 PRO A O 1
ATOM 1061 N N . ALA A 1 134 ? -28.663 1.070 22.300 1.00 54.16 134 ALA A N 1
ATOM 1062 C CA . ALA A 1 134 ? -29.139 2.215 23.057 1.00 54.16 134 ALA A CA 1
ATOM 1063 C C . ALA A 1 134 ? -29.579 1.721 24.438 1.00 54.16 134 ALA A C 1
ATOM 1065 O O . ALA A 1 134 ? -30.376 0.785 24.541 1.00 54.16 134 ALA A O 1
ATOM 1066 N N . ALA A 1 135 ? -29.013 2.309 25.494 1.00 55.09 135 ALA A N 1
ATOM 1067 C CA . ALA A 1 135 ? -29.378 1.970 26.860 1.00 55.09 135 ALA A CA 1
ATOM 1068 C C . ALA A 1 135 ? -30.902 2.067 26.990 1.00 55.09 135 ALA A C 1
ATOM 1070 O O . ALA A 1 135 ? -31.481 3.119 26.710 1.00 55.09 135 ALA A O 1
ATOM 1071 N N . ALA A 1 136 ? -31.539 0.953 27.355 1.00 52.75 136 ALA A N 1
ATOM 1072 C CA . ALA A 1 136 ? -32.978 0.889 27.531 1.00 52.75 136 ALA A CA 1
ATOM 1073 C C . ALA A 1 136 ? -33.405 1.995 28.502 1.00 52.75 136 ALA A C 1
ATOM 1075 O O . ALA A 1 136 ? -32.990 2.015 29.662 1.00 52.75 136 ALA A O 1
ATOM 1076 N N . VAL A 1 137 ? -34.209 2.937 28.009 1.00 56.38 137 VAL A N 1
ATOM 1077 C CA . VAL A 1 137 ? -34.853 3.944 28.848 1.00 56.38 137 VAL A CA 1
ATOM 1078 C C . VAL A 1 137 ? -35.819 3.190 29.754 1.00 56.38 137 VAL A C 1
ATOM 1080 O O . VAL A 1 137 ? -36.854 2.709 29.299 1.00 56.38 137 VAL A O 1
ATOM 1083 N N . VAL A 1 138 ? -35.453 3.036 31.025 1.00 58.59 138 VAL A N 1
ATOM 1084 C CA . VAL A 1 138 ? -36.336 2.455 32.036 1.00 58.59 138 VAL A CA 1
ATOM 1085 C C . VAL A 1 138 ? -37.438 3.486 32.312 1.00 58.59 138 VAL A C 1
ATOM 1087 O O . VAL A 1 138 ? -37.113 4.611 32.705 1.00 58.59 138 VAL A O 1
ATOM 1090 N N . PRO A 1 139 ? -38.726 3.174 32.082 1.00 55.25 139 PRO A N 1
ATOM 1091 C CA . PRO A 1 139 ? -39.793 4.107 32.397 1.00 55.25 139 PRO A CA 1
ATOM 1092 C C . PRO A 1 139 ? -39.891 4.272 33.915 1.00 55.25 139 PRO A C 1
ATOM 1094 O O . PRO A 1 139 ? -39.990 3.301 34.660 1.00 55.25 139 PRO A O 1
ATOM 1097 N N . HIS A 1 140 ? -39.845 5.522 34.368 1.00 50.53 140 HIS A N 1
ATOM 1098 C CA . HIS A 1 140 ? -39.988 5.885 35.772 1.00 50.53 140 HIS A CA 1
ATOM 1099 C C . HIS A 1 140 ? -41.472 5.769 36.158 1.00 50.53 140 HIS A C 1
ATOM 1101 O O . HIS A 1 140 ? -42.276 6.632 35.799 1.00 50.53 140 HIS A O 1
ATOM 1107 N N . GLU A 1 141 ? -41.854 4.703 36.866 1.00 49.94 141 GLU A N 1
ATOM 1108 C CA . GLU A 1 141 ? -43.180 4.608 37.485 1.00 49.94 141 GLU A CA 1
ATOM 1109 C C . GLU A 1 141 ? -43.330 5.720 38.532 1.00 49.94 141 GLU A C 1
ATOM 1111 O O . GLU A 1 141 ? -42.519 5.855 39.452 1.00 49.94 141 GLU A O 1
ATOM 1116 N N . LYS A 1 142 ? -44.361 6.552 38.361 1.00 54.25 142 LYS A N 1
ATOM 1117 C CA . LYS A 1 142 ? -44.813 7.502 39.376 1.00 54.25 142 LYS A CA 1
ATOM 1118 C C . LYS A 1 142 ? -45.782 6.768 40.294 1.00 54.25 142 LYS A C 1
ATOM 1120 O O . LYS A 1 142 ? -46.928 6.545 39.916 1.00 54.25 142 LYS A O 1
ATOM 1125 N N . THR A 1 143 ? -45.337 6.414 41.493 1.00 49.72 143 THR A N 1
ATOM 1126 C CA . THR A 1 143 ? -46.243 5.959 42.550 1.00 49.72 143 THR A CA 1
ATOM 1127 C C . THR A 1 143 ? -46.860 7.190 43.203 1.00 49.72 143 THR A C 1
ATOM 1129 O O . THR A 1 143 ? -46.209 7.905 43.962 1.00 49.72 143 THR A O 1
ATOM 1132 N N . GLU A 1 144 ? -48.105 7.479 42.836 1.00 47.81 144 GLU A N 1
ATOM 1133 C CA . GLU A 1 144 ? -48.908 8.550 43.415 1.00 47.81 144 GLU A CA 1
ATOM 1134 C C . GLU A 1 144 ? -49.423 8.104 44.791 1.00 47.81 144 GLU A C 1
ATOM 1136 O O . GLU A 1 144 ? -50.174 7.138 44.922 1.00 47.81 144 GLU A O 1
ATOM 1141 N N . THR A 1 145 ? -48.969 8.791 45.837 1.00 52.09 145 THR A N 1
ATOM 1142 C CA . THR A 1 145 ? -49.446 8.625 47.210 1.00 52.09 145 THR A CA 1
ATOM 1143 C C . THR A 1 145 ? -50.818 9.283 47.338 1.00 52.09 145 THR A C 1
ATOM 1145 O O . THR A 1 145 ? -50.908 10.509 47.328 1.00 52.09 145 THR A O 1
ATOM 1148 N N . ALA A 1 146 ? -51.879 8.495 47.505 1.00 46.97 146 ALA A N 1
ATOM 1149 C CA . ALA A 1 146 ? -53.182 9.002 47.928 1.00 46.97 146 ALA A CA 1
ATOM 1150 C C . ALA A 1 146 ? -53.474 8.527 49.355 1.00 46.97 146 ALA A C 1
ATOM 1152 O O . ALA A 1 146 ? -53.740 7.353 49.603 1.00 46.97 146 ALA A O 1
ATOM 1153 N N . ALA A 1 147 ? -53.375 9.472 50.287 1.00 49.47 147 ALA A N 1
ATOM 1154 C CA . ALA A 1 147 ? -53.897 9.367 51.637 1.00 49.47 147 ALA A CA 1
ATOM 1155 C C . ALA A 1 147 ? -55.390 9.730 51.643 1.00 49.47 147 ALA A C 1
ATOM 1157 O O . ALA A 1 147 ? -55.751 10.768 51.087 1.00 49.47 147 ALA A O 1
ATOM 1158 N N . ALA A 1 148 ? -56.211 8.911 52.303 1.00 49.41 148 ALA A N 1
ATOM 1159 C CA . ALA A 1 148 ? -57.415 9.301 53.047 1.00 49.41 148 ALA A CA 1
ATOM 1160 C C . ALA A 1 148 ? -57.877 8.119 53.908 1.00 49.41 148 ALA A C 1
ATOM 1162 O O . ALA A 1 148 ? -58.063 7.021 53.336 1.00 49.41 148 ALA A O 1
#